Protein AF-A0AAE9KJG8-F1 (afdb_monomer_lite)

Radius of gyration: 14.69 Å; chains: 1; bounding box: 38×33×30 Å

Organism: NCBI:txid252130

Sequence (99 aa):
MLNGRTTVVTAAGTAAGTAAGTAAGNCQLGATKSNLMTEIPSVKMDGTAATITGIFGDSAATAIAGKKVIWTRSADGSWACSTDADEKYRPAGCTKTAS

Secondary structure (DSSP, 8-state):
------S---S-S---SS-S-SSTT---------TTBSSSPEEEEETTEEEEEEEB-TTS-TTTTT-EEEEEE-TTS-EEEEE-S-GGG--TTEEEPP-

InterPro domains:
  IPR001082 Fimbrial protein pilin [PF00114] (5-95)
  IPR045584 Pilin-like [SSF54523] (16-95)

pLDDT: mean 78.15, std 21.39, range [32.28, 97.69]

Foldseek 3Di:
DPPDDPDDQDQDDDDDDPDDDPDRQFGPPVDDDDQQFPGGWTWHDDPQKIKTKTAGDRPHDPQRHRKIWMWIQDSVGDIAIEICRDPVPADPRYHHPDD

Structure (mmCIF, N/CA/C/O backbone):
data_AF-A0AAE9KJG8-F1
#
_entry.id   AF-A0AAE9KJG8-F1
#
loop_
_atom_site.group_PDB
_atom_site.id
_atom_site.type_symbol
_atom_site.label_atom_id
_atom_site.label_alt_id
_atom_site.label_comp_id
_atom_site.label_asym_id
_atom_site.label_entity_id
_atom_site.label_seq_id
_atom_site.pdbx_PDB_ins_code
_atom_site.Cartn_x
_atom_site.Cartn_y
_atom_site.Cartn_z
_atom_site.occupancy
_atom_site.B_iso_or_equiv
_atom_site.auth_seq_id
_atom_site.auth_comp_id
_atom_site.auth_asym_id
_atom_site.auth_atom_id
_atom_site.pdbx_PDB_model_num
ATOM 1 N N . MET A 1 1 ? -1.829 11.062 -17.125 1.00 32.28 1 MET A N 1
ATOM 2 C CA . MET A 1 1 ? -1.087 12.336 -17.028 1.00 32.28 1 MET A CA 1
ATOM 3 C C . MET A 1 1 ? -0.458 12.385 -15.641 1.00 32.28 1 MET A C 1
ATOM 5 O O . MET A 1 1 ? -1.197 12.493 -14.676 1.00 32.28 1 MET A O 1
ATOM 9 N N . LEU A 1 2 ? 0.859 12.173 -15.530 1.00 42.81 2 LEU A N 1
ATOM 10 C CA . LEU A 1 2 ? 1.618 12.371 -14.286 1.00 42.81 2 LEU A CA 1
ATOM 11 C C . LEU A 1 2 ? 2.291 13.748 -14.370 1.00 42.81 2 LEU A C 1
ATOM 13 O O . LEU A 1 2 ? 2.854 14.077 -15.412 1.00 42.81 2 LEU A O 1
ATOM 17 N N . ASN A 1 3 ? 2.220 14.554 -13.312 1.00 52.72 3 ASN A N 1
ATOM 18 C CA . ASN A 1 3 ? 2.663 15.954 -13.265 1.00 52.72 3 ASN A CA 1
ATOM 19 C C . ASN A 1 3 ? 4.197 16.153 -13.375 1.00 52.72 3 ASN A C 1
ATOM 21 O O . ASN A 1 3 ? 4.827 16.639 -12.439 1.00 52.72 3 ASN A O 1
ATOM 25 N N . GLY A 1 4 ? 4.808 15.820 -14.515 1.00 47.06 4 GLY A N 1
ATOM 26 C CA . GLY A 1 4 ? 6.014 16.495 -15.020 1.00 47.06 4 GLY A CA 1
ATOM 27 C C . GLY A 1 4 ? 7.300 16.422 -14.184 1.00 47.06 4 GLY A C 1
ATOM 28 O O . GLY A 1 4 ? 8.211 17.204 -14.436 1.00 47.06 4 GLY A O 1
ATOM 29 N N . ARG A 1 5 ? 7.427 15.515 -13.210 1.00 54.75 5 ARG A N 1
ATOM 30 C CA . ARG A 1 5 ? 8.681 15.345 -12.463 1.00 54.75 5 ARG A CA 1
ATOM 31 C C . ARG A 1 5 ? 9.606 14.388 -13.221 1.00 54.75 5 ARG A C 1
ATOM 33 O O . ARG A 1 5 ? 9.449 13.176 -13.135 1.00 54.75 5 ARG A O 1
ATOM 40 N N . THR A 1 6 ? 10.529 14.946 -14.002 1.00 51.12 6 THR A N 1
ATOM 41 C CA . THR A 1 6 ? 11.540 14.205 -14.786 1.00 51.12 6 THR A CA 1
ATOM 42 C C . THR A 1 6 ? 12.862 14.016 -14.041 1.00 51.12 6 THR A C 1
ATOM 44 O O . THR A 1 6 ? 13.725 13.265 -14.489 1.00 51.12 6 THR A O 1
ATOM 47 N N . THR A 1 7 ? 13.034 14.674 -12.895 1.00 47.56 7 THR A N 1
ATOM 48 C CA . THR A 1 7 ? 14.193 14.505 -12.020 1.00 47.56 7 THR A CA 1
ATOM 49 C C . THR A 1 7 ? 14.070 13.223 -11.204 1.00 47.56 7 THR A C 1
ATOM 51 O O . THR A 1 7 ? 13.128 13.042 -10.429 1.00 47.56 7 THR A O 1
ATOM 54 N N . VAL A 1 8 ? 15.048 12.330 -11.379 1.00 52.97 8 VAL A N 1
ATOM 55 C CA . VAL A 1 8 ? 15.186 11.110 -10.579 1.00 52.97 8 VAL A CA 1
ATOM 56 C C . VAL A 1 8 ? 15.473 11.513 -9.134 1.00 52.97 8 VAL A C 1
ATOM 58 O O . VAL A 1 8 ? 16.499 12.124 -8.849 1.00 52.97 8 VAL A O 1
ATOM 61 N N . VAL A 1 9 ? 14.571 11.163 -8.217 1.00 54.75 9 VAL A N 1
ATOM 62 C CA . VAL A 1 9 ? 14.836 11.261 -6.777 1.00 54.75 9 VAL A CA 1
ATOM 63 C C . VAL A 1 9 ? 15.710 10.065 -6.404 1.00 54.75 9 VAL A C 1
ATOM 65 O O . VAL A 1 9 ? 15.213 8.945 -6.290 1.00 54.75 9 VAL A O 1
ATOM 68 N N . THR A 1 10 ? 17.018 10.281 -6.278 1.00 46.28 10 THR A N 1
ATOM 69 C CA . THR A 1 10 ? 17.966 9.267 -5.800 1.00 46.28 10 THR A CA 1
ATOM 70 C C . THR A 1 10 ? 18.006 9.258 -4.269 1.00 46.28 10 THR A C 1
ATOM 72 O O . THR A 1 10 ? 17.869 10.294 -3.622 1.00 46.28 10 THR A O 1
ATOM 75 N N . ALA A 1 11 ? 18.184 8.076 -3.672 1.00 48.66 11 ALA A N 1
ATOM 76 C CA . ALA A 1 11 ? 18.187 7.854 -2.221 1.00 48.66 11 ALA A CA 1
ATOM 77 C C . ALA A 1 11 ? 19.479 8.341 -1.527 1.00 48.66 11 ALA A C 1
ATOM 79 O O . ALA A 1 11 ? 20.037 7.641 -0.683 1.00 48.66 11 ALA A O 1
ATOM 80 N N . ALA A 1 12 ? 19.982 9.522 -1.890 1.00 39.56 12 ALA A N 1
ATOM 81 C CA . ALA A 1 12 ? 21.210 10.082 -1.344 1.00 39.56 12 ALA A CA 1
ATOM 82 C C . ALA A 1 12 ? 20.948 11.452 -0.704 1.00 39.56 12 ALA A C 1
ATOM 84 O O . ALA A 1 12 ? 20.958 12.470 -1.382 1.00 39.56 12 ALA A O 1
ATOM 85 N N . GLY A 1 13 ? 20.768 11.454 0.621 1.00 45.25 13 GLY A N 1
ATOM 86 C CA . GLY A 1 13 ? 21.074 12.607 1.472 1.00 45.25 13 GLY A CA 1
ATOM 87 C C . GLY A 1 13 ? 20.033 13.732 1.544 1.00 45.25 13 GLY A C 1
ATOM 88 O O . GLY A 1 13 ? 19.707 14.386 0.563 1.00 45.25 13 GLY A O 1
ATOM 89 N N . THR A 1 14 ? 19.578 13.982 2.777 1.00 37.12 14 THR A N 1
ATOM 90 C CA . THR A 1 14 ? 19.043 15.257 3.297 1.00 37.12 14 THR A CA 1
ATOM 91 C C . THR A 1 14 ? 18.091 16.039 2.382 1.00 37.12 14 THR A C 1
ATOM 93 O O . THR A 1 14 ? 18.420 17.129 1.921 1.00 37.12 14 THR A O 1
ATOM 96 N N . ALA A 1 15 ? 16.864 15.547 2.201 1.00 40.84 15 ALA A N 1
ATOM 97 C CA . ALA A 1 15 ? 15.745 16.408 1.818 1.00 40.84 15 ALA A CA 1
ATOM 98 C C . ALA A 1 15 ? 14.885 16.698 3.056 1.00 40.84 15 ALA A C 1
ATOM 100 O O . ALA A 1 15 ? 14.378 15.783 3.704 1.00 40.84 15 ALA A O 1
ATOM 101 N N . ALA A 1 16 ? 14.772 17.982 3.396 1.00 40.56 16 ALA A N 1
ATOM 102 C CA . ALA A 1 16 ? 13.974 18.498 4.497 1.00 40.56 16 ALA A CA 1
ATOM 103 C C . ALA A 1 16 ? 12.478 18.230 4.259 1.00 40.56 16 ALA A C 1
ATOM 105 O O . ALA A 1 16 ? 11.885 18.746 3.315 1.00 40.56 16 ALA A O 1
ATOM 106 N N . GLY A 1 17 ? 11.871 17.427 5.128 1.00 44.94 17 GLY A N 1
ATOM 107 C CA . GLY A 1 17 ? 10.438 17.149 5.124 1.00 44.94 17 GLY A CA 1
ATOM 108 C C . GLY A 1 17 ? 10.137 16.041 6.119 1.00 44.94 17 GLY A C 1
ATOM 109 O O . GLY A 1 17 ? 10.733 14.970 6.062 1.00 44.94 17 GLY A O 1
ATOM 110 N N . THR A 1 18 ? 9.291 16.318 7.104 1.00 38.69 18 THR A N 1
ATOM 111 C CA . THR A 1 18 ? 9.079 15.459 8.272 1.00 38.69 18 THR A CA 1
ATOM 112 C C . THR A 1 18 ? 8.358 14.159 7.900 1.00 38.69 18 THR A C 1
ATOM 114 O O . THR A 1 18 ? 7.133 14.085 7.909 1.00 38.69 18 THR A O 1
ATOM 117 N N . ALA A 1 19 ? 9.201 13.157 7.629 1.00 46.19 19 ALA A N 1
ATOM 118 C CA . ALA A 1 19 ? 9.036 11.710 7.775 1.00 46.19 19 ALA A CA 1
ATOM 119 C C . ALA A 1 19 ? 8.324 10.912 6.663 1.00 46.19 19 ALA A C 1
ATOM 121 O O . ALA A 1 19 ? 7.236 10.378 6.845 1.00 46.19 19 ALA A O 1
ATOM 122 N N . ALA A 1 20 ? 9.071 10.639 5.584 1.00 44.50 20 ALA A N 1
ATOM 123 C CA . ALA A 1 20 ? 9.123 9.287 5.000 1.00 44.50 20 ALA A CA 1
ATOM 124 C C . ALA A 1 20 ? 10.586 8.771 4.927 1.00 44.50 20 ALA A C 1
ATOM 126 O O . ALA A 1 20 ? 11.239 8.763 3.886 1.00 44.50 20 ALA A O 1
ATOM 127 N N . GLY A 1 21 ? 11.105 8.300 6.060 1.00 49.09 21 GLY A N 1
ATOM 128 C CA . GLY A 1 21 ? 12.315 7.474 6.105 1.00 49.09 21 GLY A CA 1
ATOM 129 C C . GLY A 1 21 ? 13.625 8.221 6.352 1.00 49.09 21 GLY A C 1
ATOM 130 O O . GLY A 1 21 ? 14.156 8.905 5.488 1.00 49.09 21 GLY A O 1
ATOM 131 N N . THR A 1 22 ? 14.179 8.006 7.541 1.00 41.62 22 THR A N 1
ATOM 132 C CA . THR A 1 22 ? 15.565 8.326 7.919 1.00 41.62 22 THR A CA 1
ATOM 133 C C . THR A 1 22 ? 16.531 7.168 7.627 1.00 41.62 22 THR A C 1
ATOM 135 O O . THR A 1 22 ? 17.723 7.276 7.902 1.00 41.62 22 THR A O 1
ATOM 138 N N . ALA A 1 23 ? 16.035 6.056 7.070 1.00 49.00 23 ALA A N 1
ATOM 139 C CA . ALA A 1 23 ? 16.832 4.892 6.698 1.00 49.00 23 ALA A CA 1
ATOM 140 C C . ALA A 1 23 ? 17.403 5.026 5.277 1.00 49.00 23 ALA A C 1
ATOM 142 O O . ALA A 1 23 ? 16.740 5.533 4.368 1.00 49.00 23 ALA A O 1
ATOM 143 N N . ALA A 1 24 ? 18.627 4.530 5.079 1.00 44.62 24 ALA A N 1
ATOM 144 C CA . ALA A 1 24 ? 19.225 4.399 3.754 1.00 44.62 24 ALA A CA 1
ATOM 145 C C . ALA A 1 24 ? 18.300 3.570 2.841 1.00 44.62 24 ALA A C 1
ATOM 147 O O . ALA A 1 24 ? 17.898 2.468 3.207 1.00 44.62 24 ALA A O 1
ATOM 148 N N . GLY A 1 25 ? 17.954 4.110 1.669 1.00 50.09 25 GLY A N 1
ATOM 149 C CA . GLY A 1 25 ? 17.034 3.473 0.716 1.00 50.09 25 GLY A CA 1
ATOM 150 C C . GLY A 1 25 ? 15.609 4.041 0.681 1.00 50.09 25 GLY A C 1
ATOM 151 O O . GLY A 1 25 ? 14.841 3.651 -0.196 1.00 50.09 25 GLY A O 1
ATOM 152 N N . ASN A 1 26 ? 15.256 4.996 1.550 1.00 51.25 26 ASN A N 1
ATOM 153 C CA . ASN A 1 26 ? 13.955 5.668 1.501 1.00 51.25 26 ASN A CA 1
ATOM 154 C C . ASN A 1 26 ? 14.062 7.010 0.752 1.00 51.25 26 ASN A C 1
ATOM 156 O O . ASN A 1 26 ? 14.679 7.959 1.232 1.00 51.25 26 ASN A O 1
ATOM 160 N N . CYS A 1 27 ? 13.445 7.107 -0.428 1.00 54.84 27 CYS A N 1
ATOM 161 C CA . CYS A 1 27 ? 13.351 8.364 -1.174 1.00 54.84 27 CYS A CA 1
ATOM 162 C C . CYS A 1 27 ? 12.205 9.240 -0.643 1.00 54.84 27 CYS A C 1
ATOM 164 O O . CYS A 1 27 ? 11.048 8.819 -0.628 1.00 54.84 27 CYS A O 1
ATOM 166 N N . GLN A 1 28 ? 12.499 10.499 -0.302 1.00 59.28 28 GLN A N 1
ATOM 167 C CA . GLN A 1 28 ? 11.475 11.526 -0.093 1.00 59.28 28 GLN A CA 1
ATOM 168 C C . GLN A 1 28 ? 10.866 11.939 -1.437 1.00 59.28 28 GLN A C 1
ATOM 170 O O . GLN A 1 28 ? 11.318 12.874 -2.090 1.00 59.28 28 GLN A O 1
ATOM 175 N N . LEU A 1 29 ? 9.806 11.245 -1.857 1.00 66.62 29 LEU A N 1
ATOM 176 C CA . LEU A 1 29 ? 9.088 11.534 -3.107 1.00 66.62 29 LEU A CA 1
ATOM 177 C C . LEU A 1 29 ? 8.190 12.788 -3.019 1.00 66.62 29 LEU A C 1
ATOM 179 O O . LEU A 1 29 ? 7.453 13.095 -3.958 1.00 66.62 29 LEU A O 1
ATOM 183 N N . GLY A 1 30 ? 8.245 13.529 -1.907 1.00 70.38 30 GLY A N 1
ATOM 184 C CA . GLY A 1 30 ? 7.360 14.664 -1.633 1.00 70.38 30 GLY A CA 1
ATOM 185 C C . GLY A 1 30 ? 5.909 14.242 -1.393 1.00 70.38 30 GLY A C 1
ATOM 186 O O . GLY A 1 30 ? 4.995 14.991 -1.723 1.00 70.38 30 GLY A O 1
ATOM 187 N N . ALA A 1 31 ? 5.695 13.027 -0.880 1.00 75.75 31 ALA A N 1
ATOM 188 C CA . ALA A 1 31 ? 4.378 12.571 -0.461 1.00 75.75 31 ALA A CA 1
ATOM 189 C C . ALA A 1 31 ? 3.959 13.284 0.833 1.00 75.75 31 ALA A C 1
ATOM 191 O O . ALA A 1 31 ? 4.792 13.584 1.685 1.00 75.75 31 ALA A O 1
ATOM 192 N N . THR A 1 32 ? 2.663 13.532 0.987 1.00 84.06 32 THR A N 1
ATOM 193 C CA . THR A 1 32 ? 2.076 14.055 2.225 1.00 84.06 32 THR A CA 1
ATOM 194 C C . THR A 1 32 ? 1.295 12.943 2.908 1.00 84.06 32 THR A C 1
ATOM 196 O O . THR A 1 32 ? 0.624 12.157 2.235 1.00 84.06 32 THR A O 1
ATOM 199 N N . LYS A 1 33 ? 1.371 12.872 4.242 1.00 87.81 33 LYS A N 1
ATOM 200 C CA . LYS A 1 33 ? 0.601 11.899 5.021 1.00 87.81 33 LYS A CA 1
ATOM 201 C C . LYS A 1 33 ? -0.895 12.107 4.771 1.00 87.81 33 LYS A C 1
ATOM 203 O O . LYS A 1 33 ? -1.411 13.203 4.981 1.00 87.81 33 LYS A O 1
ATOM 208 N N . SER A 1 34 ? -1.589 11.053 4.348 1.00 91.56 34 SER A N 1
ATOM 209 C CA . SER A 1 34 ? -3.052 11.044 4.317 1.00 91.56 34 SER A CA 1
ATOM 210 C C . SER A 1 34 ? -3.597 11.057 5.746 1.00 91.56 34 SER A C 1
ATOM 212 O O . SER A 1 34 ? -3.059 10.384 6.616 1.00 91.56 34 SER A O 1
ATOM 214 N N . ASN A 1 35 ? -4.710 11.748 5.989 1.00 94.38 35 ASN A N 1
ATOM 215 C CA . ASN A 1 35 ? -5.419 11.668 7.271 1.00 94.38 35 ASN A CA 1
ATOM 216 C C . ASN A 1 35 ? -6.046 10.285 7.539 1.00 94.38 35 ASN A C 1
ATOM 218 O O . ASN A 1 35 ? -6.552 10.057 8.632 1.00 94.38 35 ASN A O 1
ATOM 222 N N . LEU A 1 36 ? -6.052 9.386 6.549 1.00 95.62 36 LEU A N 1
ATOM 223 C CA . LEU A 1 36 ? -6.525 8.006 6.677 1.00 95.62 36 LEU A CA 1
ATOM 224 C C . LEU A 1 36 ? -5.391 7.011 6.952 1.00 95.62 36 LEU A C 1
ATOM 226 O O . LEU A 1 36 ? -5.641 5.806 6.969 1.00 95.62 36 LEU A O 1
ATOM 230 N N . MET A 1 37 ? -4.149 7.477 7.096 1.00 94.19 37 MET A N 1
ATOM 231 C CA . MET A 1 37 ? -2.975 6.622 7.249 1.00 94.19 37 MET A CA 1
ATOM 232 C C . MET A 1 37 ? -2.191 6.990 8.499 1.00 94.19 37 MET A C 1
ATOM 234 O O . MET A 1 37 ? -2.041 8.168 8.807 1.00 94.19 37 MET A O 1
ATOM 238 N N . THR A 1 38 ? -1.652 5.978 9.181 1.00 93.19 38 THR A N 1
ATOM 239 C CA . THR A 1 38 ? -0.851 6.187 10.398 1.00 93.19 38 THR A CA 1
ATOM 240 C C . THR A 1 38 ? 0.428 6.971 10.109 1.00 93.19 38 THR A C 1
ATOM 242 O O . THR A 1 38 ? 0.865 7.765 10.927 1.00 93.19 38 THR A O 1
ATOM 245 N N . GLU A 1 39 ? 1.018 6.760 8.931 1.00 90.50 39 GLU A N 1
ATOM 246 C CA . GLU A 1 39 ? 2.273 7.364 8.483 1.00 90.50 39 GLU A CA 1
ATOM 247 C C . GLU A 1 39 ? 2.239 7.604 6.969 1.00 90.50 39 GLU A C 1
ATOM 249 O O . GLU A 1 39 ? 1.336 7.136 6.266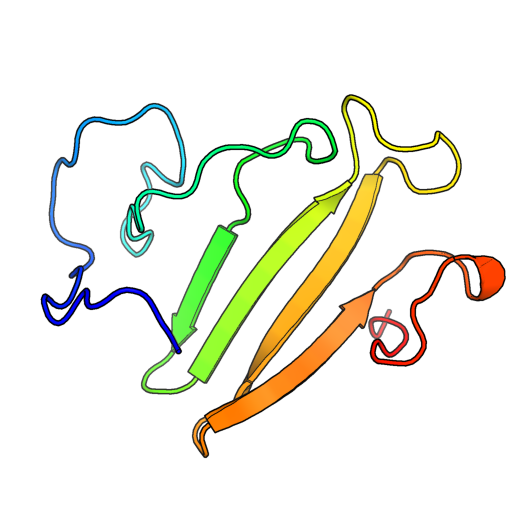 1.00 90.50 39 GLU A O 1
ATOM 254 N N . ILE A 1 40 ? 3.235 8.320 6.440 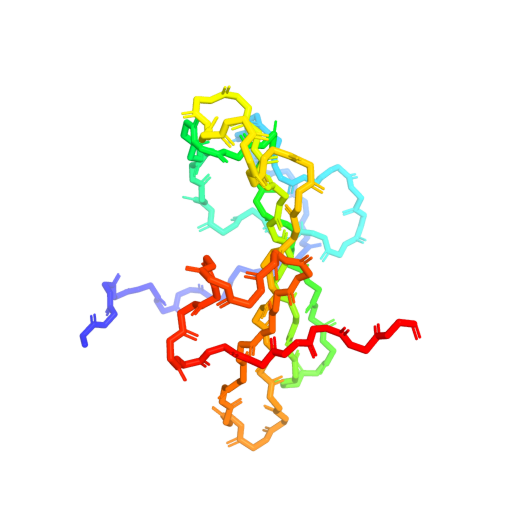1.00 85.88 40 ILE A N 1
ATOM 255 C CA . ILE A 1 40 ? 3.448 8.371 4.988 1.00 85.88 40 ILE A CA 1
ATOM 256 C C . ILE A 1 40 ? 3.749 6.941 4.498 1.00 85.88 40 ILE A C 1
ATOM 258 O O . ILE A 1 40 ? 4.624 6.291 5.078 1.00 85.88 40 ILE A O 1
ATOM 262 N N . PRO A 1 41 ? 3.076 6.436 3.441 1.00 87.06 41 PRO A N 1
ATOM 263 C CA . PRO A 1 41 ? 3.356 5.112 2.897 1.00 87.06 41 PRO A CA 1
ATOM 264 C C . PRO A 1 41 ? 4.838 4.887 2.615 1.00 87.06 41 PRO A C 1
ATOM 266 O O . PRO A 1 41 ? 5.510 5.736 2.023 1.00 87.06 41 PRO A O 1
ATOM 269 N N . SER A 1 42 ? 5.339 3.720 3.007 1.00 84.62 42 SER A N 1
ATOM 270 C CA . SER A 1 42 ? 6.715 3.335 2.720 1.00 84.62 42 SER A CA 1
ATOM 271 C C . SER A 1 42 ? 6.832 2.848 1.280 1.00 84.62 42 SER A C 1
ATOM 273 O O . SER A 1 42 ? 5.951 2.156 0.767 1.00 84.62 42 SER A O 1
ATOM 275 N N . VAL A 1 43 ? 7.932 3.213 0.621 1.00 83.75 43 VAL A N 1
ATOM 276 C CA . VAL A 1 43 ? 8.252 2.772 -0.739 1.00 83.75 43 VAL A CA 1
ATOM 277 C C . VAL A 1 43 ? 9.550 1.983 -0.690 1.00 83.75 43 VAL A C 1
ATOM 279 O O . VAL A 1 43 ? 10.571 2.496 -0.239 1.00 83.75 43 VAL A O 1
ATOM 282 N N . LYS A 1 44 ? 9.509 0.741 -1.169 1.00 82.25 44 LYS A N 1
ATOM 283 C CA . LYS A 1 44 ? 10.678 -0.112 -1.382 1.00 82.25 44 LYS A CA 1
ATOM 284 C C . LYS A 1 44 ? 10.903 -0.262 -2.882 1.00 82.25 44 LYS A C 1
ATOM 286 O O . LYS A 1 44 ? 9.980 -0.651 -3.588 1.00 82.25 44 LYS A O 1
ATOM 291 N N . MET A 1 45 ? 12.116 0.011 -3.348 1.00 81.00 45 MET A N 1
ATOM 292 C CA . MET A 1 45 ? 12.525 -0.185 -4.743 1.00 81.00 45 MET A CA 1
ATOM 293 C C . MET A 1 45 ? 13.468 -1.390 -4.842 1.00 81.00 45 MET A C 1
ATOM 295 O O . MET A 1 45 ? 14.306 -1.580 -3.961 1.00 81.00 45 MET A O 1
ATOM 299 N N . ASP A 1 46 ? 13.340 -2.179 -5.906 1.00 81.06 46 ASP A N 1
ATOM 300 C CA . ASP A 1 46 ? 14.235 -3.291 -6.248 1.00 81.06 46 ASP A CA 1
ATOM 301 C C . ASP A 1 46 ? 14.427 -3.334 -7.773 1.00 81.06 46 ASP A C 1
ATOM 303 O O . ASP A 1 46 ? 13.587 -3.842 -8.520 1.00 81.06 46 ASP A O 1
ATOM 307 N N . GLY A 1 47 ? 15.487 -2.686 -8.262 1.00 84.94 47 GLY A N 1
ATOM 308 C CA . GLY A 1 47 ? 15.678 -2.453 -9.694 1.00 84.94 47 GLY A CA 1
ATOM 309 C C . GLY A 1 47 ? 14.512 -1.660 -10.299 1.00 84.94 47 GLY A C 1
ATOM 310 O O . GLY A 1 47 ? 14.259 -0.519 -9.912 1.00 84.94 47 GLY A O 1
ATOM 311 N N . THR A 1 48 ? 13.799 -2.260 -11.256 1.00 85.56 48 THR A N 1
ATOM 312 C CA . THR A 1 48 ? 12.573 -1.687 -11.840 1.00 85.56 48 THR A CA 1
ATOM 313 C C . THR A 1 48 ? 11.300 -2.104 -11.096 1.00 85.56 48 THR A C 1
ATOM 315 O O . THR A 1 48 ? 10.231 -1.558 -11.372 1.00 85.56 48 THR A O 1
ATOM 318 N N . ALA A 1 49 ? 11.375 -3.038 -10.149 1.00 86.62 49 ALA A N 1
ATOM 319 C CA . ALA A 1 49 ? 10.250 -3.404 -9.300 1.00 86.62 49 ALA A CA 1
ATOM 320 C C . ALA A 1 49 ? 10.116 -2.444 -8.106 1.00 86.62 49 ALA A C 1
ATOM 322 O O . ALA A 1 49 ? 11.082 -1.807 -7.675 1.00 86.62 49 ALA A O 1
ATOM 323 N N . ALA A 1 50 ? 8.903 -2.329 -7.566 1.00 85.88 50 ALA A N 1
ATOM 324 C CA . ALA A 1 50 ? 8.630 -1.490 -6.404 1.00 85.88 50 ALA A CA 1
ATOM 325 C C . ALA A 1 50 ? 7.465 -2.020 -5.565 1.00 85.88 50 ALA A C 1
ATOM 327 O O . ALA A 1 50 ? 6.538 -2.629 -6.095 1.00 85.88 50 ALA A O 1
ATOM 328 N N . THR A 1 51 ? 7.470 -1.706 -4.274 1.00 89.06 51 THR A N 1
ATOM 329 C CA . THR A 1 51 ? 6.359 -1.963 -3.354 1.00 89.06 51 THR A CA 1
ATOM 330 C C . THR A 1 51 ? 6.044 -0.700 -2.565 1.00 89.06 51 THR A C 1
ATOM 332 O O . THR A 1 51 ? 6.935 -0.120 -1.948 1.00 89.06 51 THR A O 1
ATOM 335 N N . ILE A 1 52 ? 4.777 -0.293 -2.550 1.00 90.38 52 ILE A N 1
ATOM 336 C CA . ILE A 1 52 ? 4.250 0.814 -1.746 1.00 90.38 52 ILE A CA 1
ATOM 337 C C . ILE A 1 52 ? 3.346 0.217 -0.671 1.00 90.38 52 ILE A C 1
ATOM 339 O O . ILE A 1 52 ? 2.399 -0.484 -1.016 1.00 90.38 52 ILE A O 1
ATOM 343 N N . THR A 1 53 ? 3.613 0.487 0.607 1.00 90.69 53 THR A N 1
ATOM 344 C CA . THR A 1 53 ? 2.817 -0.031 1.734 1.00 90.69 53 THR A CA 1
ATOM 345 C C . THR A 1 53 ? 2.230 1.112 2.552 1.00 90.69 53 THR A C 1
ATOM 347 O O . THR A 1 53 ? 2.969 1.912 3.123 1.00 90.69 53 THR A O 1
ATOM 350 N N . GLY A 1 54 ? 0.901 1.168 2.632 1.00 92.69 54 GLY A N 1
ATOM 351 C CA . GLY A 1 54 ? 0.163 2.064 3.522 1.00 92.69 54 GLY A CA 1
ATOM 352 C C . GLY A 1 54 ? -0.560 1.282 4.616 1.00 92.69 54 GLY A C 1
ATOM 353 O O . GLY A 1 54 ? -1.059 0.185 4.364 1.00 92.69 54 GLY A O 1
ATOM 354 N N . ILE A 1 55 ? -0.631 1.855 5.819 1.00 95.38 55 ILE A N 1
ATOM 355 C CA . ILE A 1 55 ? -1.408 1.323 6.945 1.00 95.38 55 ILE A CA 1
ATOM 356 C C . ILE A 1 55 ? -2.529 2.314 7.241 1.00 95.38 55 ILE A C 1
ATOM 358 O O . ILE A 1 55 ? -2.264 3.485 7.518 1.00 95.38 55 ILE A O 1
ATOM 362 N N . PHE A 1 56 ? -3.772 1.849 7.164 1.00 96.75 56 PHE A N 1
ATOM 363 C CA . PHE A 1 56 ? -4.944 2.630 7.529 1.00 96.75 56 PHE A CA 1
ATOM 364 C C . PHE A 1 56 ? -4.933 2.935 9.029 1.00 96.75 56 PHE A C 1
ATOM 366 O O . PHE A 1 56 ? -4.612 2.078 9.850 1.00 96.75 56 PHE A O 1
ATOM 373 N N . GLY A 1 57 ? -5.322 4.144 9.403 1.00 96.38 57 GLY A N 1
ATOM 374 C CA . GLY A 1 57 ? -5.363 4.594 10.791 1.00 96.38 57 GLY A CA 1
ATOM 375 C C . GLY A 1 57 ? -5.881 6.019 10.876 1.00 96.38 57 GLY A C 1
ATOM 376 O O . GLY A 1 57 ? -6.574 6.463 9.964 1.00 96.38 57 GLY A O 1
ATOM 377 N N . ASP A 1 58 ? -5.542 6.737 11.944 1.00 95.50 58 ASP A N 1
ATOM 378 C CA . ASP A 1 58 ? -5.975 8.116 12.187 1.00 95.50 58 ASP A CA 1
ATOM 379 C C . ASP A 1 58 ? -7.496 8.295 11.997 1.00 95.50 58 ASP A C 1
ATOM 381 O O . ASP A 1 58 ? -8.280 7.863 12.839 1.00 95.50 58 ASP A O 1
ATOM 385 N N . SER A 1 59 ? -7.927 8.906 10.888 1.00 97.69 59 SER A N 1
ATOM 386 C CA . SER A 1 59 ? -9.343 9.141 10.559 1.00 97.69 59 SER A CA 1
ATOM 387 C C . SER A 1 59 ? -9.991 8.016 9.737 1.00 97.69 59 SER A C 1
ATOM 389 O O . SER A 1 59 ? -11.104 8.182 9.237 1.00 97.69 59 SER A O 1
ATOM 391 N N . ALA A 1 60 ? -9.311 6.886 9.538 1.00 96.75 60 ALA A N 1
ATOM 392 C CA . ALA A 1 60 ? -9.884 5.720 8.877 1.00 96.75 60 ALA A CA 1
ATOM 393 C C . ALA A 1 60 ? -11.054 5.145 9.689 1.00 96.75 60 ALA A C 1
ATOM 395 O O . ALA A 1 60 ? -11.058 5.170 10.920 1.00 96.75 60 ALA A O 1
ATOM 396 N N . ALA A 1 61 ? -12.042 4.575 8.992 1.00 97.38 61 ALA A N 1
ATOM 397 C CA . ALA A 1 61 ? -13.127 3.864 9.656 1.00 97.38 61 ALA A CA 1
ATOM 398 C C . ALA A 1 61 ? -12.555 2.756 10.554 1.00 97.38 61 ALA A C 1
ATOM 400 O O . ALA A 1 61 ? -11.653 2.021 10.149 1.00 97.38 61 ALA A O 1
ATOM 401 N N . THR A 1 62 ? -13.115 2.600 11.753 1.00 96.94 62 THR A N 1
ATOM 402 C CA . THR A 1 62 ? -12.636 1.635 12.759 1.00 96.94 62 THR A CA 1
ATOM 403 C C . THR A 1 62 ? -12.536 0.211 12.215 1.00 96.94 62 THR A C 1
ATOM 405 O O . THR A 1 62 ? -11.633 -0.529 12.585 1.00 96.94 62 THR A O 1
ATOM 408 N N . ALA A 1 63 ? -13.416 -0.152 11.280 1.00 96.56 63 ALA A N 1
ATOM 409 C CA . ALA A 1 63 ? -13.441 -1.461 10.640 1.00 96.56 63 ALA A CA 1
ATOM 410 C C . ALA A 1 63 ? -12.221 -1.764 9.743 1.00 96.56 63 ALA A C 1
ATOM 412 O O . ALA A 1 63 ? -11.979 -2.926 9.423 1.00 96.56 63 ALA A O 1
ATOM 413 N N . ILE A 1 64 ? -11.462 -0.744 9.328 1.00 96.25 64 ILE A N 1
ATOM 414 C CA . ILE A 1 64 ? -10.243 -0.895 8.518 1.00 96.25 64 ILE A CA 1
ATOM 415 C C . ILE A 1 64 ? -9.000 -0.297 9.188 1.00 96.25 64 ILE A C 1
ATOM 417 O O . ILE A 1 64 ? -7.915 -0.391 8.627 1.00 96.25 64 ILE A O 1
ATOM 421 N N . ALA A 1 65 ? -9.114 0.304 10.373 1.00 97.12 65 ALA A N 1
ATOM 422 C CA . ALA A 1 65 ? -7.956 0.808 11.104 1.00 97.12 65 ALA A CA 1
ATOM 423 C C . ALA A 1 65 ? -6.964 -0.334 11.411 1.00 97.12 65 ALA A C 1
ATOM 425 O O . ALA A 1 65 ? -7.354 -1.438 11.790 1.00 97.12 65 ALA A O 1
ATOM 426 N N . GLY A 1 66 ? -5.672 -0.085 11.199 1.00 95.94 66 GLY A N 1
ATOM 427 C CA . GLY A 1 66 ? -4.592 -1.069 11.308 1.00 95.94 66 GLY A CA 1
ATOM 428 C C . GLY A 1 66 ? -4.442 -2.006 10.102 1.00 95.94 66 GLY A C 1
ATOM 429 O O . GLY A 1 66 ? -3.452 -2.737 10.029 1.00 95.94 66 GLY A O 1
ATOM 430 N N . LYS A 1 67 ? -5.379 -1.988 9.144 1.00 96.94 67 LYS A N 1
ATOM 431 C CA . LYS A 1 67 ? -5.287 -2.765 7.901 1.00 96.94 67 LYS A CA 1
ATOM 432 C C . LYS A 1 67 ? -4.302 -2.126 6.925 1.00 96.94 67 LYS A C 1
ATOM 434 O O . LYS A 1 67 ? -4.023 -0.931 6.989 1.00 96.94 67 LYS A O 1
ATOM 439 N N . LYS A 1 68 ? -3.785 -2.914 5.993 1.00 96.00 68 LYS A N 1
ATOM 440 C CA . LYS A 1 68 ? -2.799 -2.526 4.990 1.00 96.00 68 LYS A CA 1
ATOM 441 C C . LYS A 1 68 ? -3.387 -2.485 3.597 1.00 96.00 68 LYS A C 1
ATOM 443 O O . LYS A 1 68 ? -4.227 -3.307 3.230 1.00 96.00 68 LYS A O 1
ATOM 448 N N . VAL A 1 69 ? -2.856 -1.574 2.798 1.00 95.94 69 VAL A N 1
ATOM 449 C CA . VAL A 1 69 ? -2.962 -1.583 1.342 1.00 95.94 69 VAL A CA 1
ATOM 450 C C . VAL A 1 69 ? -1.555 -1.576 0.761 1.00 95.94 69 VAL A C 1
ATOM 452 O O . VAL A 1 69 ? -0.681 -0.834 1.217 1.00 95.94 69 VAL A O 1
ATOM 455 N N . ILE A 1 70 ? -1.325 -2.458 -0.203 1.00 95.62 70 ILE A N 1
ATOM 456 C CA . ILE A 1 70 ? -0.025 -2.690 -0.813 1.00 95.62 70 ILE A CA 1
ATOM 457 C C . ILE A 1 70 ? -0.189 -2.565 -2.318 1.00 95.62 70 ILE A C 1
ATOM 459 O O . ILE A 1 70 ? -1.042 -3.228 -2.904 1.00 95.62 70 ILE A O 1
ATOM 463 N N . TRP A 1 71 ? 0.646 -1.744 -2.944 1.00 95.25 71 TRP A N 1
ATOM 464 C CA . TRP A 1 71 ? 0.790 -1.717 -4.394 1.00 95.25 71 TRP A CA 1
ATOM 465 C C . TRP A 1 71 ? 2.145 -2.276 -4.779 1.00 95.25 71 TRP A C 1
ATOM 467 O O . TRP A 1 71 ? 3.167 -1.833 -4.257 1.00 95.25 71 TRP A O 1
ATOM 477 N N . THR A 1 72 ? 2.159 -3.213 -5.715 1.00 93.81 72 THR A N 1
ATOM 478 C CA . THR A 1 72 ? 3.385 -3.804 -6.245 1.00 93.81 72 THR A CA 1
ATOM 479 C C . THR A 1 72 ? 3.497 -3.472 -7.720 1.00 93.81 72 THR A C 1
ATOM 481 O O . THR A 1 72 ? 2.567 -3.721 -8.484 1.00 93.81 72 THR A O 1
ATOM 484 N N . ARG A 1 73 ? 4.645 -2.922 -8.111 1.00 94.25 73 ARG A N 1
ATOM 485 C CA . ARG A 1 73 ? 5.069 -2.766 -9.498 1.00 94.25 73 ARG A CA 1
ATOM 486 C C . ARG A 1 73 ? 6.036 -3.895 -9.834 1.00 94.25 73 ARG A C 1
ATOM 488 O O . ARG A 1 73 ? 7.073 -4.015 -9.182 1.00 94.25 73 ARG A O 1
ATOM 495 N N . SER A 1 74 ? 5.728 -4.698 -10.841 1.00 94.31 74 SER A N 1
ATOM 496 C CA . SER A 1 74 ? 6.650 -5.700 -11.384 1.00 94.31 74 SER A CA 1
ATOM 497 C C . SER A 1 74 ? 7.715 -5.054 -12.273 1.00 94.31 74 SER A C 1
ATOM 499 O O . SER A 1 74 ? 7.612 -3.895 -12.683 1.00 94.31 74 SER A O 1
ATOM 501 N N . ALA A 1 75 ? 8.762 -5.816 -12.594 1.00 91.75 75 ALA A N 1
ATOM 502 C CA . ALA A 1 75 ? 9.858 -5.336 -13.431 1.00 91.75 75 ALA A CA 1
ATOM 503 C C . ALA A 1 75 ? 9.401 -4.913 -14.844 1.00 91.75 75 ALA A C 1
ATOM 505 O O . ALA A 1 75 ? 9.958 -3.969 -15.405 1.00 91.75 75 ALA A O 1
ATOM 506 N N . ASP A 1 76 ? 8.355 -5.559 -15.373 1.00 93.69 76 ASP A N 1
ATOM 507 C CA . ASP A 1 76 ? 7.701 -5.230 -16.650 1.00 93.69 76 ASP A CA 1
ATOM 508 C C . ASP A 1 76 ? 6.804 -3.975 -16.588 1.00 93.69 76 ASP A C 1
ATOM 510 O O . ASP A 1 76 ? 6.319 -3.499 -17.612 1.00 93.69 76 ASP A O 1
ATOM 514 N N . GLY A 1 77 ? 6.614 -3.399 -15.398 1.00 90.88 77 GLY A N 1
ATOM 515 C CA . GLY A 1 77 ? 5.805 -2.206 -15.174 1.00 90.88 77 GLY A CA 1
ATOM 516 C C . GLY A 1 77 ? 4.322 -2.442 -14.915 1.00 90.88 77 GLY A C 1
ATOM 517 O O . GLY A 1 77 ? 3.596 -1.455 -14.760 1.00 90.88 77 GLY A O 1
ATOM 518 N N . SER A 1 78 ? 3.879 -3.695 -14.808 1.00 95.12 78 SER A N 1
ATOM 519 C CA . SER A 1 78 ? 2.523 -4.016 -14.357 1.00 95.12 78 SER A CA 1
ATOM 520 C C . SER A 1 78 ? 2.330 -3.637 -12.888 1.00 95.12 78 SER A C 1
ATOM 522 O O . SER A 1 78 ? 3.270 -3.667 -12.092 1.00 95.12 78 SER A O 1
ATOM 524 N N . TRP A 1 79 ? 1.099 -3.275 -12.525 1.00 95.69 79 TRP A N 1
ATOM 525 C CA . TRP A 1 79 ? 0.728 -2.921 -11.157 1.00 95.69 79 TRP A CA 1
ATOM 526 C C . TRP A 1 79 ? -0.307 -3.893 -10.606 1.00 95.69 79 TRP A C 1
ATOM 528 O O . TRP A 1 79 ? -1.296 -4.200 -11.268 1.00 95.69 79 TRP A O 1
ATOM 538 N N . ALA A 1 80 ? -0.103 -4.314 -9.364 1.00 96.56 80 ALA A N 1
ATOM 539 C CA . ALA A 1 80 ? -1.065 -5.070 -8.577 1.00 96.56 80 ALA A CA 1
ATOM 540 C C . ALA A 1 80 ? -1.372 -4.325 -7.274 1.00 96.56 80 ALA A C 1
ATOM 542 O O . ALA A 1 80 ? -0.497 -3.663 -6.716 1.00 96.56 80 ALA A O 1
ATOM 543 N N . CYS A 1 81 ? -2.606 -4.448 -6.788 1.00 97.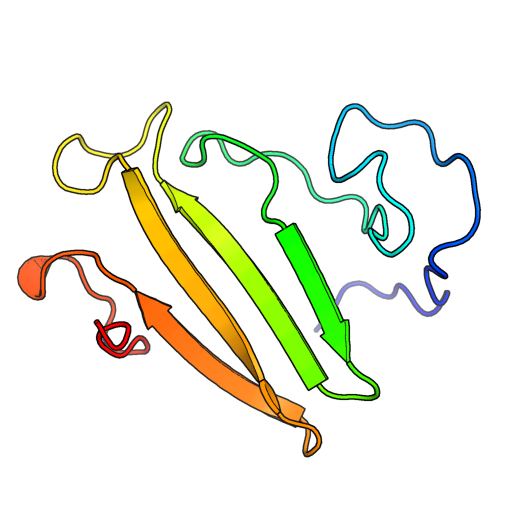25 81 CYS A N 1
ATOM 544 C CA . CYS A 1 81 ? -3.006 -3.997 -5.459 1.00 97.25 81 CYS A CA 1
ATOM 545 C C . CYS A 1 81 ? -3.393 -5.203 -4.599 1.00 97.25 81 CYS A C 1
ATOM 547 O O . CYS A 1 81 ? -4.105 -6.091 -5.073 1.00 97.25 81 CYS A O 1
ATOM 549 N N . SER A 1 82 ? -3.004 -5.204 -3.327 1.00 96.94 82 SER A N 1
ATOM 550 C CA . SER A 1 82 ? -3.533 -6.119 -2.318 1.00 96.94 82 SER A CA 1
ATOM 551 C C . SER A 1 82 ? -3.884 -5.394 -1.018 1.00 96.94 82 SER A C 1
ATOM 553 O O . SER A 1 82 ? -3.361 -4.322 -0.716 1.00 96.94 82 SER A O 1
ATOM 555 N N . THR A 1 83 ? -4.790 -5.968 -0.232 1.00 96.88 83 THR A N 1
ATOM 556 C CA . THR A 1 83 ? -5.155 -5.464 1.097 1.00 96.88 83 THR A CA 1
ATOM 557 C C . THR A 1 83 ? -5.512 -6.605 2.047 1.00 96.88 83 THR A C 1
ATOM 559 O O . THR A 1 83 ? -5.988 -7.655 1.614 1.00 96.88 83 THR A O 1
ATOM 562 N N . ASP A 1 84 ? -5.271 -6.413 3.344 1.00 96.19 84 ASP A N 1
ATOM 563 C CA . ASP A 1 84 ? -5.719 -7.325 4.411 1.00 96.19 84 ASP A CA 1
ATOM 564 C C . ASP A 1 84 ? -7.032 -6.862 5.085 1.00 96.19 84 ASP A C 1
ATOM 566 O O . ASP A 1 84 ? -7.473 -7.445 6.086 1.00 96.19 84 ASP A O 1
ATOM 570 N N . ALA A 1 85 ? -7.667 -5.820 4.533 1.00 95.56 85 ALA A N 1
ATOM 571 C CA . ALA A 1 85 ? -9.023 -5.438 4.888 1.00 95.56 85 ALA A CA 1
ATOM 572 C C . ALA A 1 85 ? -10.005 -6.570 4.553 1.00 95.56 85 ALA A C 1
ATOM 574 O O . ALA A 1 85 ? -9.810 -7.331 3.599 1.00 95.56 85 ALA A O 1
ATOM 575 N N . ASP A 1 86 ? -11.074 -6.671 5.342 1.00 94.88 86 ASP A N 1
ATOM 576 C CA . ASP A 1 86 ? -12.106 -7.683 5.129 1.00 94.88 86 ASP A CA 1
ATOM 577 C C . ASP A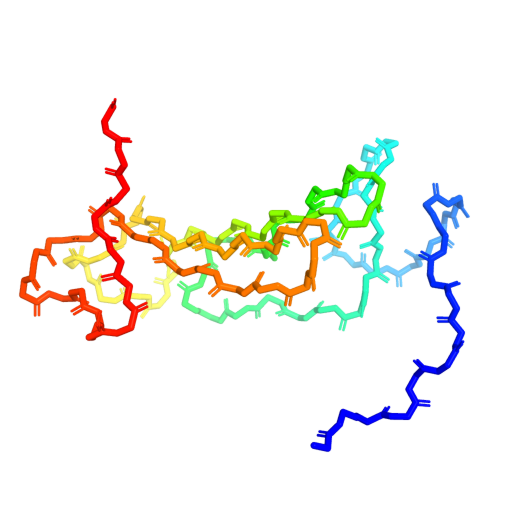 1 86 ? -12.715 -7.556 3.728 1.00 94.88 86 ASP A C 1
ATOM 579 O O . ASP A 1 86 ? -12.780 -6.471 3.151 1.00 94.88 86 ASP A O 1
ATOM 583 N N . GLU A 1 87 ? -13.217 -8.666 3.186 1.00 94.56 87 GLU A N 1
ATOM 584 C CA . GLU A 1 87 ? -13.708 -8.737 1.806 1.00 94.56 87 GLU A CA 1
ATOM 585 C C . GLU A 1 87 ? -14.763 -7.677 1.468 1.00 94.56 87 GLU A C 1
ATOM 587 O O . GLU A 1 87 ? -14.7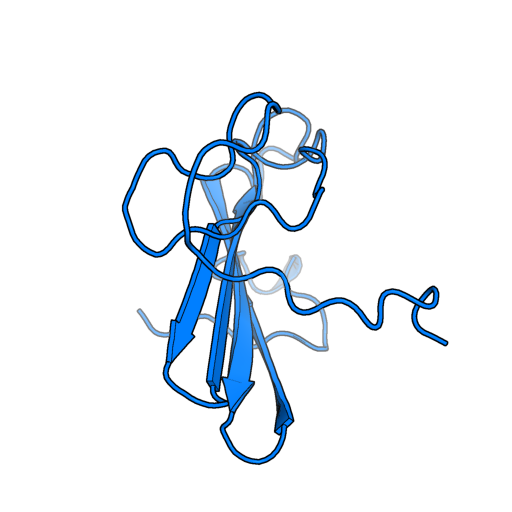01 -7.078 0.399 1.00 94.56 87 GLU A O 1
ATOM 592 N N . LYS A 1 88 ? -15.659 -7.363 2.409 1.00 94.88 88 LYS A N 1
ATOM 593 C CA . LYS A 1 88 ? -16.671 -6.305 2.251 1.00 94.88 88 LYS A CA 1
ATOM 594 C C . LYS A 1 88 ? -16.096 -4.888 2.091 1.00 94.88 88 LYS A C 1
ATOM 596 O O . LYS A 1 88 ? -16.816 -4.001 1.648 1.00 94.88 88 LYS A O 1
ATOM 601 N N . TYR A 1 89 ? -14.839 -4.662 2.473 1.00 95.69 89 TYR A N 1
ATOM 602 C CA . TYR A 1 89 ? -14.140 -3.375 2.364 1.00 95.69 89 TYR A CA 1
ATOM 603 C C . TYR A 1 89 ? -13.047 -3.382 1.292 1.00 95.69 89 TYR A C 1
ATOM 605 O O . TYR A 1 89 ? -12.412 -2.354 1.056 1.00 95.69 89 TYR A O 1
ATOM 613 N N . ARG A 1 90 ? -12.806 -4.527 0.647 1.00 95.31 90 ARG A N 1
ATOM 614 C CA . ARG A 1 90 ? -11.759 -4.686 -0.357 1.00 95.31 90 ARG A CA 1
ATOM 615 C C . ARG A 1 90 ? -12.225 -4.105 -1.698 1.00 95.31 90 ARG A C 1
ATOM 617 O O . ARG A 1 90 ? -13.221 -4.575 -2.245 1.00 95.31 90 ARG A O 1
ATOM 624 N N . PRO A 1 91 ? -11.512 -3.116 -2.266 1.00 93.62 91 PRO A N 1
ATOM 625 C CA . PRO A 1 91 ? -11.842 -2.592 -3.587 1.00 93.62 91 PRO A CA 1
ATOM 626 C C . PRO A 1 91 ? -11.721 -3.673 -4.666 1.00 93.62 91 PRO A C 1
ATOM 628 O O . PRO A 1 91 ? -10.848 -4.534 -4.581 1.00 93.62 91 PRO A O 1
ATOM 631 N N . ALA A 1 92 ? -12.525 -3.578 -5.730 1.00 93.44 92 ALA A N 1
ATOM 632 C CA . ALA A 1 92 ? -12.531 -4.556 -6.825 1.00 93.44 92 ALA A CA 1
ATOM 633 C C . ALA A 1 92 ? -11.158 -4.744 -7.507 1.00 93.44 92 ALA A C 1
ATOM 635 O O . ALA A 1 92 ? -10.866 -5.817 -8.021 1.00 93.44 92 ALA A O 1
ATOM 636 N N . GLY A 1 93 ? -10.304 -3.714 -7.490 1.00 92.19 93 GLY A N 1
ATOM 637 C CA . GLY A 1 93 ? -8.950 -3.764 -8.050 1.00 92.19 93 GLY A CA 1
ATOM 638 C C . GLY A 1 93 ? -7.882 -4.346 -7.119 1.00 92.19 93 GLY A C 1
ATOM 639 O O . GLY A 1 93 ? -6.725 -4.422 -7.524 1.00 92.19 93 GLY A O 1
ATOM 640 N N . CYS A 1 94 ? -8.234 -4.722 -5.887 1.00 94.69 94 CYS A N 1
ATOM 641 C CA . CYS A 1 94 ? -7.293 -5.242 -4.901 1.00 94.69 94 CYS A CA 1
ATOM 642 C C . CYS A 1 94 ? -7.601 -6.703 -4.549 1.00 94.69 94 CYS A C 1
ATOM 644 O O . CYS A 1 94 ? -8.746 -7.102 -4.302 1.00 94.69 94 CYS A O 1
ATOM 646 N N . THR A 1 95 ? -6.555 -7.516 -4.475 1.00 95.50 95 THR A N 1
ATOM 647 C CA . THR A 1 95 ? -6.636 -8.900 -4.004 1.00 95.50 95 THR A CA 1
ATOM 648 C C . THR A 1 95 ? -6.461 -8.967 -2.486 1.00 95.50 95 THR A C 1
ATOM 650 O O . THR A 1 95 ? -6.077 -7.992 -1.837 1.00 95.50 95 THR A O 1
ATOM 653 N N . LYS A 1 96 ? -6.790 -10.111 -1.883 1.00 92.31 96 LYS A N 1
ATOM 654 C CA . LYS A 1 96 ? -6.477 -10.350 -0.471 1.00 92.31 96 LYS A CA 1
ATOM 655 C C . LYS A 1 96 ? -4.961 -10.518 -0.330 1.00 92.31 96 LYS A C 1
ATOM 657 O O . LYS A 1 96 ? -4.376 -11.313 -1.063 1.00 92.31 96 LYS A O 1
ATOM 662 N N . THR A 1 97 ? -4.334 -9.797 0.599 1.00 81.19 97 THR A N 1
ATOM 663 C CA . THR A 1 97 ? -2.917 -10.007 0.930 1.00 81.19 97 THR A CA 1
ATOM 664 C C . THR A 1 97 ? -2.723 -11.448 1.412 1.00 81.19 97 THR A C 1
ATOM 666 O O . THR A 1 97 ? -3.490 -11.927 2.252 1.00 81.19 97 THR A O 1
ATOM 669 N N . ALA A 1 98 ? -1.728 -12.149 0.862 1.00 60.91 98 ALA A N 1
ATOM 670 C CA . ALA A 1 98 ? -1.371 -13.490 1.318 1.00 60.91 98 ALA A CA 1
ATOM 671 C C . ALA A 1 98 ? -0.973 -13.444 2.806 1.00 60.91 98 ALA A C 1
ATOM 673 O O . ALA A 1 98 ? -0.284 -12.513 3.225 1.00 60.91 98 ALA A O 1
ATOM 674 N N . SER A 1 99 ? -1.494 -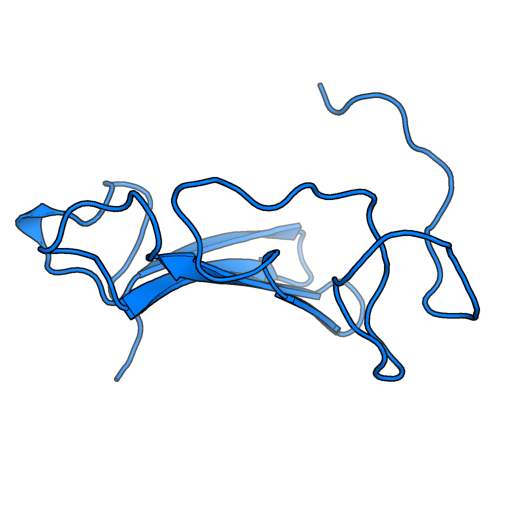14.391 3.593 1.00 46.91 99 SER A N 1
ATOM 675 C CA . SER A 1 99 ? -1.254 -14.497 5.042 1.00 46.91 99 SER A CA 1
ATOM 676 C C . SER A 1 99 ? 0.127 -15.050 5.359 1.00 46.91 99 SER A C 1
ATOM 678 O O . SER A 1 99 ? 0.611 -15.879 4.558 1.00 46.91 99 SER A O 1
#